Protein AF-A0A4S8PKU2-F1 (afdb_monomer_lite)

Foldseek 3Di:
DVQLVQDDPVNCVPQADFAPDWAQDPVHRPPDDTDGHHFLLRVLVSCVDPVSVVVSVVSCVVVVHDSVRRLDDPDPVSNVVVVVSVVRNVVNNDDPPPPDPPPPDDDDD

Sequence (109 aa):
MLRSRGWTEAAIRDHLPEPEALKPNPRFAVSGAPMPVWRPATVAAAEAAPEWKDWLERSLHRRKTTLKALGTSDDQEFQHRLFLADKEIRACTEPPTLPEPQEEAQPQT

Structure (mmCIF, N/CA/C/O backbone):
data_AF-A0A4S8PKU2-F1
#
_entry.id   AF-A0A4S8PKU2-F1
#
loop_
_atom_site.group_PDB
_atom_site.id
_atom_site.type_symbol
_atom_site.label_atom_id
_atom_site.label_alt_id
_atom_site.label_comp_id
_atom_site.label_asym_id
_atom_site.label_entity_id
_atom_site.label_seq_id
_atom_site.pdbx_PDB_ins_code
_atom_site.Cartn_x
_atom_site.Cartn_y
_atom_site.Cartn_z
_atom_site.occupancy
_atom_site.B_iso_or_equiv
_atom_site.auth_seq_id
_atom_site.auth_comp_id
_atom_site.auth_asym_id
_atom_site.auth_atom_id
_atom_site.pdbx_PDB_model_num
ATOM 1 N N . MET A 1 1 ? -2.108 -5.292 -5.340 1.00 74.12 1 MET A N 1
ATOM 2 C CA . MET A 1 1 ? -1.208 -4.139 -5.590 1.00 74.12 1 MET A CA 1
ATOM 3 C C . MET A 1 1 ? -1.561 -3.033 -4.611 1.00 74.12 1 MET A C 1
ATOM 5 O O . MET A 1 1 ? -2.737 -2.851 -4.359 1.00 74.12 1 MET A O 1
ATOM 9 N N . LEU A 1 2 ? -0.595 -2.267 -4.097 1.00 86.00 2 LEU A N 1
ATOM 10 C CA . LEU A 1 2 ? -0.824 -1.248 -3.053 1.00 86.00 2 LEU A CA 1
ATOM 11 C C . LEU A 1 2 ? -2.034 -0.325 -3.324 1.00 86.00 2 LEU A C 1
ATOM 13 O O . LEU A 1 2 ? -2.835 -0.060 -2.432 1.00 86.00 2 LEU A O 1
ATOM 17 N N . ARG A 1 3 ? -2.244 0.087 -4.579 1.00 87.38 3 ARG A N 1
ATOM 18 C CA . ARG A 1 3 ? -3.375 0.936 -4.998 1.00 87.38 3 ARG A CA 1
ATOM 19 C C . ARG A 1 3 ? -4.761 0.405 -4.613 1.00 87.38 3 ARG A C 1
ATOM 21 O O . ARG A 1 3 ? -5.599 1.197 -4.185 1.00 87.38 3 ARG A O 1
ATOM 28 N N . SER A 1 4 ? -5.008 -0.902 -4.727 1.00 87.50 4 SER A N 1
ATOM 29 C CA . SER A 1 4 ? -6.307 -1.498 -4.364 1.00 87.50 4 SER A CA 1
ATOM 30 C C . SER A 1 4 ? -6.561 -1.487 -2.855 1.00 87.50 4 SER A C 1
ATOM 32 O O . SER A 1 4 ? -7.709 -1.513 -2.427 1.00 87.50 4 SER A O 1
ATOM 34 N N . ARG A 1 5 ? -5.498 -1.374 -2.049 1.00 90.81 5 ARG A N 1
ATOM 35 C CA . ARG A 1 5 ? -5.551 -1.209 -0.588 1.00 90.81 5 ARG A CA 1
ATOM 36 C C . ARG A 1 5 ? -5.610 0.265 -0.164 1.00 90.81 5 ARG A C 1
ATOM 38 O O . ARG A 1 5 ? -5.453 0.594 1.003 1.00 90.81 5 ARG A O 1
ATOM 45 N N . GLY A 1 6 ? -5.840 1.175 -1.113 1.00 92.88 6 GLY A N 1
ATOM 46 C CA . GLY A 1 6 ? -6.033 2.599 -0.845 1.00 92.88 6 GLY A CA 1
ATOM 47 C C . GLY A 1 6 ? -4.762 3.446 -0.873 1.00 92.88 6 GLY A C 1
ATOM 48 O O . GLY A 1 6 ? -4.886 4.676 -0.834 1.00 92.88 6 GLY A O 1
ATOM 49 N N . TRP A 1 7 ? -3.585 2.830 -1.028 1.00 94.44 7 TRP A N 1
ATOM 50 C CA . TRP A 1 7 ? -2.308 3.532 -1.151 1.00 94.44 7 TRP A CA 1
ATOM 51 C C . TRP A 1 7 ? -2.279 4.433 -2.383 1.00 94.44 7 TRP A C 1
ATOM 53 O O . TRP A 1 7 ? -2.621 4.032 -3.496 1.00 94.44 7 TRP A O 1
ATOM 63 N N . THR A 1 8 ? -1.854 5.674 -2.186 1.00 94.06 8 THR A N 1
ATOM 64 C CA . THR A 1 8 ? -1.581 6.651 -3.246 1.00 94.06 8 THR A CA 1
ATOM 65 C C . THR A 1 8 ? -0.103 7.020 -3.215 1.00 94.06 8 THR A C 1
ATOM 67 O O . THR A 1 8 ? 0.562 6.713 -2.236 1.00 94.06 8 THR A O 1
ATOM 70 N N . GLU A 1 9 ? 0.416 7.713 -4.234 1.00 92.19 9 GLU A N 1
ATOM 71 C CA . GLU A 1 9 ? 1.819 8.174 -4.202 1.00 92.19 9 GLU A CA 1
ATOM 72 C C . GLU A 1 9 ? 2.128 9.012 -2.955 1.00 92.19 9 GLU A C 1
ATOM 74 O O . GLU A 1 9 ? 3.167 8.832 -2.333 1.00 92.19 9 GLU A O 1
ATOM 79 N N . ALA A 1 10 ? 1.200 9.890 -2.557 1.00 93.06 10 ALA A N 1
ATOM 80 C CA . ALA A 1 10 ? 1.348 10.674 -1.334 1.00 93.06 10 ALA A CA 1
ATOM 81 C C . ALA A 1 10 ? 1.413 9.764 -0.102 1.00 93.06 10 ALA A C 1
ATOM 83 O O . ALA A 1 10 ? 2.305 9.909 0.717 1.00 93.06 10 ALA A O 1
ATOM 84 N N . ALA A 1 11 ? 0.525 8.772 -0.017 1.00 94.69 11 ALA A N 1
ATOM 85 C CA . ALA A 1 11 ? 0.525 7.826 1.092 1.00 94.69 11 ALA A CA 1
ATOM 86 C C . ALA A 1 11 ? 1.798 6.973 1.149 1.00 94.69 11 ALA A C 1
ATOM 88 O O . ALA A 1 11 ? 2.335 6.754 2.225 1.00 94.69 11 ALA A O 1
ATOM 89 N N . ILE A 1 12 ? 2.284 6.512 -0.006 1.00 94.50 12 ILE A N 1
ATOM 90 C CA . ILE A 1 12 ? 3.533 5.753 -0.116 1.00 94.50 12 ILE A CA 1
ATOM 91 C C . ILE A 1 12 ? 4.695 6.606 0.396 1.00 94.50 12 ILE A C 1
ATOM 93 O O . ILE A 1 12 ? 5.463 6.143 1.224 1.00 94.50 12 ILE A O 1
ATOM 97 N N . ARG A 1 13 ? 4.791 7.864 -0.042 1.00 93.25 13 ARG A N 1
ATOM 98 C CA . ARG A 1 13 ? 5.840 8.788 0.403 1.00 93.25 13 ARG A CA 1
ATOM 99 C C . ARG A 1 13 ? 5.758 9.107 1.899 1.00 93.25 13 ARG A C 1
ATOM 101 O O . ARG A 1 13 ? 6.794 9.240 2.537 1.00 93.25 13 ARG A O 1
ATOM 108 N N . ASP A 1 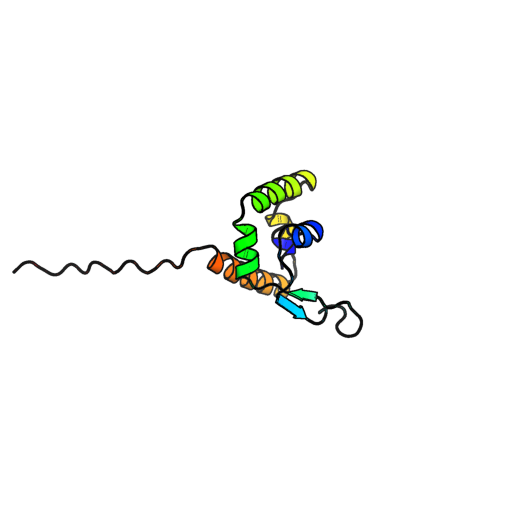14 ? 4.549 9.287 2.424 1.00 94.56 14 ASP A N 1
ATOM 109 C CA . ASP A 1 14 ? 4.342 9.818 3.774 1.00 94.56 14 ASP A CA 1
ATOM 110 C C . ASP A 1 14 ? 4.323 8.714 4.852 1.00 94.56 14 ASP A C 1
ATOM 112 O O . ASP A 1 14 ? 4.621 9.001 6.008 1.00 94.56 14 ASP A O 1
ATOM 116 N N . HIS A 1 15 ? 3.984 7.466 4.497 1.00 94.94 15 HIS A N 1
ATOM 117 C CA . HIS A 1 15 ? 3.771 6.378 5.466 1.00 94.94 15 HIS A CA 1
ATOM 118 C C . HIS A 1 15 ? 4.593 5.105 5.223 1.00 94.94 15 HIS A C 1
ATOM 120 O O . HIS A 1 15 ? 4.645 4.265 6.122 1.00 94.94 15 HIS A O 1
ATOM 126 N N . LEU A 1 16 ? 5.217 4.918 4.052 1.00 94.38 16 LEU A N 1
ATOM 127 C CA . LEU A 1 16 ? 6.169 3.818 3.862 1.00 94.38 16 LEU A CA 1
ATOM 128 C C . LEU A 1 16 ? 7.607 4.313 4.036 1.00 94.38 16 LEU A C 1
ATOM 130 O O . LEU A 1 16 ? 7.928 5.431 3.630 1.00 94.38 16 LEU A O 1
ATOM 134 N N . PRO A 1 17 ? 8.493 3.475 4.602 1.00 94.12 17 PRO A N 1
ATOM 135 C CA . PRO A 1 17 ? 9.924 3.739 4.574 1.00 94.12 17 PRO A CA 1
ATOM 136 C C . PRO A 1 17 ? 10.468 3.613 3.142 1.00 94.12 17 PRO A C 1
ATOM 138 O O . PRO A 1 17 ? 9.743 3.280 2.196 1.00 94.12 17 PRO A O 1
ATOM 141 N N . GLU A 1 18 ? 11.770 3.843 2.979 1.00 93.88 18 GLU A N 1
ATOM 142 C CA . GLU A 1 18 ? 12.445 3.619 1.701 1.00 93.88 18 GLU A CA 1
ATOM 143 C C . GLU A 1 18 ? 12.184 2.202 1.152 1.00 93.88 18 GLU A C 1
ATOM 145 O O . GLU A 1 18 ? 12.054 1.243 1.920 1.00 93.88 18 GLU A O 1
ATOM 150 N N . PRO A 1 19 ? 12.073 2.053 -0.180 1.00 94.50 19 PRO A N 1
ATOM 151 C CA . PRO A 1 19 ? 11.830 0.756 -0.793 1.00 94.50 19 PRO A CA 1
ATOM 152 C C . PRO A 1 19 ? 13.005 -0.188 -0.559 1.00 94.50 19 PRO A C 1
ATOM 154 O O . PRO A 1 19 ? 14.157 0.183 -0.773 1.00 94.50 19 PRO A O 1
ATOM 157 N N . GLU A 1 20 ? 12.726 -1.444 -0.203 1.00 95.19 20 GLU A N 1
ATOM 158 C CA . GLU A 1 20 ? 13.804 -2.421 0.001 1.00 95.19 20 GLU A CA 1
ATOM 159 C C . GLU A 1 20 ? 14.383 -2.945 -1.317 1.00 95.19 20 GLU A C 1
ATOM 161 O O . GLU A 1 20 ? 15.468 -3.525 -1.337 1.00 95.19 20 GLU A O 1
ATOM 166 N N . ALA A 1 21 ? 13.667 -2.769 -2.430 1.00 93.56 21 ALA A N 1
ATOM 167 C CA . ALA A 1 21 ? 14.173 -3.105 -3.749 1.00 93.56 21 ALA A CA 1
ATOM 168 C C . ALA A 1 21 ? 13.583 -2.210 -4.838 1.00 93.56 21 ALA A C 1
ATOM 170 O O . ALA A 1 21 ? 12.463 -1.710 -4.739 1.00 93.56 21 ALA A O 1
ATOM 171 N N . LEU A 1 22 ? 14.322 -2.094 -5.938 1.00 93.19 22 LEU A N 1
ATOM 172 C CA . LEU A 1 22 ? 13.832 -1.546 -7.195 1.00 93.19 22 LEU A CA 1
ATOM 173 C C . LEU A 1 22 ? 13.776 -2.676 -8.223 1.00 93.19 22 LEU A C 1
ATOM 175 O O . LEU A 1 22 ? 14.738 -3.428 -8.384 1.00 93.19 22 LEU A O 1
ATOM 179 N N . LYS A 1 23 ? 12.650 -2.810 -8.923 1.00 89.75 23 LYS A N 1
ATOM 180 C CA . LYS A 1 23 ? 12.477 -3.776 -10.016 1.00 89.75 23 LYS A CA 1
ATOM 181 C C . LYS A 1 23 ? 12.248 -3.056 -11.344 1.00 89.75 23 LYS A C 1
ATOM 183 O O . LYS A 1 23 ? 11.756 -1.930 -11.338 1.00 89.75 23 LYS A O 1
ATOM 188 N N . PRO A 1 24 ? 12.554 -3.681 -12.494 1.00 90.19 24 PRO A N 1
ATOM 189 C CA . PRO A 1 24 ? 12.177 -3.126 -13.789 1.00 90.19 24 PRO A CA 1
ATOM 190 C C . PRO A 1 24 ? 10.677 -2.834 -13.843 1.00 90.19 24 PRO A C 1
ATOM 192 O O . PRO A 1 24 ? 9.865 -3.603 -13.320 1.00 90.19 24 PRO A O 1
ATOM 195 N N . ASN A 1 25 ? 10.302 -1.721 -14.470 1.00 87.06 25 ASN A N 1
ATOM 196 C CA . ASN A 1 25 ? 8.898 -1.372 -14.624 1.00 87.06 25 ASN A CA 1
ATOM 197 C C . ASN A 1 25 ? 8.217 -2.396 -15.547 1.00 87.06 25 ASN A C 1
ATOM 199 O O . ASN A 1 25 ? 8.597 -2.488 -16.714 1.00 87.06 25 ASN A O 1
ATOM 203 N N . PRO A 1 26 ? 7.194 -3.135 -15.090 1.00 81.56 26 PRO A N 1
ATOM 204 C CA . PRO A 1 26 ? 6.585 -4.195 -15.891 1.00 81.56 26 PRO A CA 1
ATOM 205 C C . PRO A 1 26 ? 5.915 -3.674 -17.171 1.00 81.56 26 PRO A C 1
ATOM 207 O O . PRO A 1 26 ? 5.761 -4.423 -18.129 1.00 81.56 26 PRO A O 1
ATOM 210 N N . ARG A 1 27 ? 5.533 -2.391 -17.211 1.00 81.19 27 ARG A N 1
ATOM 211 C CA . ARG A 1 27 ? 4.919 -1.761 -18.387 1.00 81.19 27 ARG A CA 1
ATOM 212 C C . ARG A 1 27 ? 5.946 -1.140 -19.338 1.00 81.19 27 ARG A C 1
ATOM 214 O O . ARG A 1 27 ? 5.674 -1.031 -20.527 1.00 81.19 27 ARG A O 1
ATOM 221 N N . PHE A 1 28 ? 7.115 -0.755 -18.828 1.00 86.06 28 PHE A N 1
ATOM 222 C CA . PHE A 1 28 ? 8.192 -0.119 -19.590 1.00 86.06 28 PHE A CA 1
ATOM 223 C C . PHE A 1 28 ? 9.551 -0.660 -19.132 1.00 86.06 28 PHE A C 1
ATOM 225 O O . PHE A 1 28 ? 10.345 0.058 -18.530 1.00 86.06 28 PHE A O 1
ATOM 232 N N . ALA A 1 29 ? 9.812 -1.942 -19.392 1.00 82.06 29 ALA A N 1
ATOM 233 C CA . ALA A 1 29 ? 10.952 -2.648 -18.802 1.00 82.06 29 ALA A CA 1
ATOM 234 C C . ALA A 1 29 ? 12.327 -2.078 -19.200 1.00 82.06 29 ALA A C 1
ATOM 236 O O . ALA A 1 29 ? 13.278 -2.216 -18.438 1.00 82.06 29 ALA A O 1
ATOM 237 N N . VAL A 1 30 ? 12.426 -1.444 -20.374 1.00 78.69 30 VAL A N 1
ATOM 238 C CA . VAL A 1 30 ? 13.695 -0.957 -20.951 1.00 78.69 30 VAL A CA 1
ATOM 239 C C . VAL A 1 30 ? 13.935 0.533 -20.687 1.00 78.69 30 VAL A C 1
ATOM 241 O O . VAL A 1 30 ? 15.074 0.948 -20.514 1.00 78.69 30 VAL A O 1
ATOM 244 N N . SER A 1 31 ? 12.878 1.348 -20.664 1.00 84.69 31 SER A N 1
ATOM 245 C CA . SER A 1 31 ? 12.978 2.818 -20.638 1.00 84.69 31 SER A CA 1
ATOM 246 C C . SER A 1 31 ? 12.238 3.480 -19.475 1.00 84.69 31 SER A C 1
ATOM 248 O O . SER A 1 31 ? 12.344 4.691 -19.289 1.00 84.69 31 SER A O 1
ATOM 250 N N . GLY A 1 32 ? 11.466 2.716 -18.702 1.00 84.44 32 GLY A N 1
ATOM 251 C CA . GLY A 1 32 ? 10.721 3.230 -17.562 1.00 84.44 32 GLY A CA 1
ATOM 252 C C . GLY A 1 32 ? 11.590 3.379 -16.322 1.00 84.44 32 GLY A C 1
ATOM 253 O O . GLY A 1 32 ? 12.507 2.592 -16.090 1.00 84.44 32 GLY A O 1
ATOM 254 N N . ALA A 1 33 ? 11.242 4.352 -15.478 1.00 87.44 33 ALA A N 1
ATOM 255 C CA . ALA A 1 33 ? 11.799 4.437 -14.134 1.00 87.44 33 ALA A CA 1
ATOM 256 C C . ALA A 1 33 ? 11.547 3.116 -13.372 1.00 87.44 33 ALA A C 1
ATOM 258 O O . ALA A 1 33 ? 10.431 2.583 -13.466 1.00 87.44 33 ALA A O 1
ATOM 259 N N . PRO A 1 34 ? 12.541 2.585 -12.630 1.00 89.62 34 PRO A N 1
ATOM 260 C CA . PRO A 1 34 ? 12.373 1.378 -11.832 1.00 89.62 34 PRO A CA 1
ATOM 261 C C . PRO A 1 34 ? 11.187 1.489 -10.871 1.00 89.62 34 PRO A C 1
ATOM 263 O O . PRO A 1 34 ? 10.938 2.535 -10.276 1.00 89.62 34 PRO A O 1
ATOM 266 N N . MET A 1 35 ? 10.455 0.392 -10.719 1.00 90.69 35 MET A N 1
ATOM 267 C CA . MET A 1 35 ? 9.329 0.290 -9.808 1.00 90.69 35 MET A CA 1
ATOM 268 C C . MET A 1 35 ? 9.838 -0.033 -8.396 1.00 90.69 35 MET A C 1
ATOM 270 O O . MET A 1 35 ? 10.497 -1.064 -8.222 1.00 90.69 35 MET A O 1
ATOM 274 N N . PRO A 1 36 ? 9.531 0.799 -7.388 1.00 91.94 36 PRO A N 1
ATOM 275 C CA . PRO A 1 36 ? 9.870 0.498 -6.007 1.00 91.94 36 PRO A CA 1
ATOM 276 C C . PRO A 1 36 ? 9.051 -0.688 -5.491 1.00 91.94 36 PRO A C 1
ATOM 278 O O . PRO A 1 36 ? 7.884 -0.869 -5.851 1.00 91.94 36 PRO A O 1
ATOM 281 N N . VAL A 1 37 ? 9.680 -1.519 -4.665 1.00 92.50 37 VAL A N 1
ATOM 282 C CA . VAL A 1 37 ? 9.098 -2.740 -4.111 1.00 92.50 37 VAL A CA 1
ATOM 283 C C . VAL A 1 37 ? 9.342 -2.779 -2.614 1.00 92.50 37 VAL A C 1
ATOM 285 O O . VAL A 1 37 ? 10.474 -2.619 -2.161 1.00 92.50 37 VAL A O 1
ATOM 288 N N . TRP A 1 38 ? 8.264 -3.062 -1.883 1.00 94.50 38 TRP A N 1
ATOM 289 C CA . TRP A 1 38 ? 8.287 -3.296 -0.448 1.00 94.50 38 TRP A CA 1
ATOM 290 C C . TRP A 1 38 ? 7.918 -4.742 -0.117 1.00 94.50 38 TRP A C 1
ATOM 292 O O . TRP A 1 38 ? 7.128 -5.378 -0.826 1.00 94.50 38 TRP A O 1
ATOM 302 N N . ARG A 1 39 ? 8.465 -5.260 0.979 1.00 94.31 39 ARG A N 1
ATOM 303 C CA . ARG A 1 39 ? 8.114 -6.551 1.562 1.00 94.31 39 ARG A CA 1
ATOM 304 C C . ARG A 1 39 ? 6.710 -6.472 2.172 1.00 94.31 39 ARG A C 1
ATOM 306 O O . ARG A 1 39 ? 6.347 -5.438 2.738 1.00 94.31 39 ARG A O 1
ATOM 313 N N . PRO A 1 40 ? 5.938 -7.574 2.145 1.00 93.94 40 PRO A N 1
ATOM 314 C CA . PRO A 1 40 ? 4.614 -7.619 2.766 1.00 93.94 40 PRO A CA 1
ATOM 315 C C . PRO A 1 40 ? 4.605 -7.181 4.236 1.00 93.94 40 PRO A C 1
ATOM 317 O O . PRO A 1 40 ? 3.721 -6.433 4.638 1.00 93.94 40 PRO A O 1
ATOM 320 N N . ALA A 1 41 ? 5.625 -7.569 5.010 1.00 92.94 41 ALA A N 1
ATOM 321 C CA . ALA A 1 41 ? 5.757 -7.208 6.423 1.00 92.94 41 ALA A CA 1
ATOM 322 C C . ALA A 1 41 ? 5.876 -5.693 6.656 1.00 92.94 41 ALA A C 1
ATOM 324 O O . ALA A 1 41 ? 5.285 -5.165 7.594 1.00 92.94 41 ALA A O 1
ATOM 325 N N . THR A 1 42 ? 6.595 -4.982 5.786 1.00 94.94 42 THR A N 1
ATOM 326 C CA . THR A 1 42 ? 6.762 -3.525 5.877 1.00 94.94 42 THR A CA 1
ATOM 327 C C . THR A 1 42 ? 5.439 -2.811 5.644 1.00 94.94 42 THR A C 1
ATOM 329 O O . THR A 1 42 ? 5.058 -1.921 6.403 1.00 94.94 42 THR A O 1
ATOM 332 N N . VAL A 1 43 ? 4.695 -3.255 4.630 1.00 95.06 43 VAL A N 1
ATOM 333 C 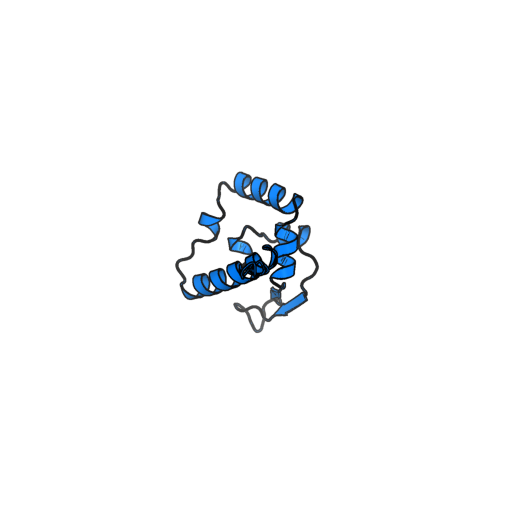CA . VAL A 1 43 ? 3.354 -2.734 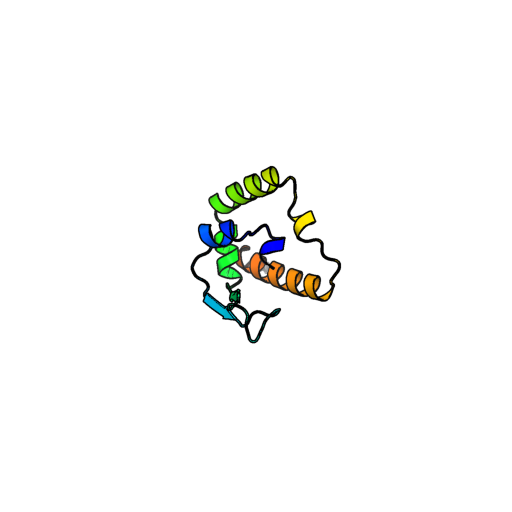4.345 1.00 95.06 43 VAL A CA 1
ATOM 334 C C . VAL A 1 43 ? 2.407 -3.048 5.502 1.00 95.06 43 VAL A C 1
ATOM 336 O O . VAL A 1 43 ? 1.694 -2.161 5.954 1.00 95.06 43 VAL A O 1
ATOM 339 N N . ALA A 1 44 ? 2.434 -4.273 6.030 1.00 93.94 44 ALA A N 1
ATOM 340 C CA . ALA A 1 44 ? 1.612 -4.684 7.165 1.00 93.94 44 ALA A CA 1
ATOM 341 C C . ALA A 1 44 ? 1.863 -3.826 8.415 1.00 93.94 44 ALA A C 1
ATOM 343 O O . ALA A 1 44 ? 0.912 -3.409 9.075 1.00 93.94 44 ALA A O 1
ATOM 344 N N . ALA A 1 45 ? 3.129 -3.530 8.722 1.00 94.25 45 ALA A N 1
ATOM 345 C CA . ALA A 1 45 ? 3.500 -2.672 9.843 1.00 94.25 45 ALA A CA 1
ATOM 346 C C . ALA A 1 45 ? 2.979 -1.238 9.659 1.00 94.25 45 ALA A C 1
ATOM 348 O O . ALA A 1 45 ? 2.399 -0.673 10.587 1.00 94.25 45 ALA A O 1
ATOM 349 N N . ALA A 1 46 ? 3.115 -0.675 8.454 1.00 95.75 46 ALA A N 1
ATOM 350 C CA . ALA A 1 46 ? 2.572 0.644 8.144 1.00 95.75 46 ALA A CA 1
ATOM 351 C C . ALA A 1 46 ? 1.036 0.663 8.233 1.00 95.75 46 ALA A C 1
ATOM 353 O O . ALA A 1 46 ? 0.462 1.585 8.804 1.00 95.75 46 ALA A O 1
ATOM 354 N N . GLU A 1 47 ? 0.360 -0.382 7.746 1.00 94.44 47 GLU A N 1
ATOM 355 C CA . GLU A 1 47 ? -1.102 -0.476 7.811 1.00 94.44 47 GLU A CA 1
ATOM 356 C C . GLU A 1 47 ? -1.645 -0.672 9.236 1.00 94.44 47 GLU A C 1
ATOM 358 O O . GLU A 1 47 ? -2.788 -0.306 9.535 1.00 94.44 47 GLU A O 1
ATOM 363 N N . ALA A 1 48 ? -0.834 -1.230 10.136 1.00 93.88 48 ALA A N 1
ATOM 364 C CA . ALA A 1 48 ? -1.183 -1.374 11.542 1.00 93.88 48 ALA A CA 1
ATOM 365 C C . ALA A 1 48 ? -1.168 -0.030 12.295 1.00 93.88 48 ALA A C 1
ATOM 367 O O . ALA A 1 48 ? -1.900 0.108 13.285 1.00 93.88 48 ALA A O 1
ATOM 368 N N . ALA A 1 49 ? -0.395 0.953 11.816 1.00 94.31 49 ALA A N 1
ATOM 369 C CA . ALA A 1 49 ? -0.233 2.251 12.460 1.00 94.31 49 ALA A CA 1
ATOM 370 C C . ALA A 1 49 ? -1.564 3.038 12.518 1.00 94.31 49 ALA A C 1
ATOM 372 O O . ALA A 1 49 ? -2.292 3.103 11.522 1.00 94.31 49 ALA A O 1
ATOM 373 N N . PRO A 1 50 ? -1.908 3.675 13.657 1.00 93.94 50 PRO A N 1
ATOM 374 C CA . PRO A 1 50 ? -3.144 4.457 13.780 1.00 93.94 50 PRO A CA 1
ATOM 375 C C . PRO A 1 50 ? -3.228 5.614 12.778 1.00 93.94 50 PRO A C 1
ATOM 377 O O . PRO A 1 50 ? -4.258 5.833 12.150 1.00 93.94 50 PRO A O 1
ATOM 380 N N . GLU A 1 51 ? -2.111 6.305 12.571 1.00 94.62 51 GLU A N 1
ATOM 381 C CA . GLU A 1 51 ? -1.986 7.436 11.647 1.00 94.62 51 GLU A CA 1
ATOM 382 C C . GLU A 1 51 ? -2.288 7.049 10.195 1.00 94.62 51 GLU A C 1
ATOM 384 O O . GLU A 1 51 ? -2.934 7.814 9.474 1.00 94.62 51 GLU A O 1
ATOM 389 N N . TRP A 1 52 ? -1.914 5.834 9.782 1.00 94.56 52 TRP A N 1
ATOM 390 C CA . TRP A 1 52 ? -2.315 5.296 8.486 1.00 94.56 52 TRP A CA 1
ATOM 391 C C . TRP A 1 52 ? -3.833 5.109 8.390 1.00 94.56 52 TRP A C 1
ATOM 393 O O . TRP A 1 52 ? -4.443 5.515 7.400 1.00 94.56 52 TRP A O 1
ATOM 403 N N . LYS A 1 53 ? -4.454 4.501 9.408 1.00 94.62 53 LYS A N 1
ATOM 404 C CA . LYS A 1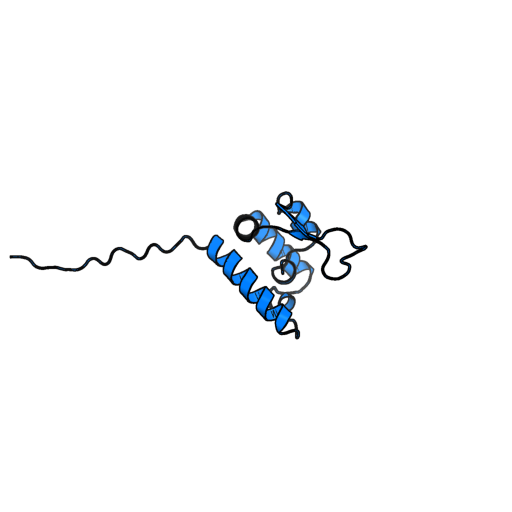 53 ? -5.899 4.216 9.415 1.00 94.62 53 LYS A CA 1
ATOM 405 C C . LYS A 1 53 ? -6.713 5.505 9.318 1.00 94.62 53 LYS A C 1
ATOM 407 O O . LYS A 1 53 ? -7.589 5.611 8.459 1.00 94.62 53 LYS A O 1
ATOM 412 N N . ASP A 1 54 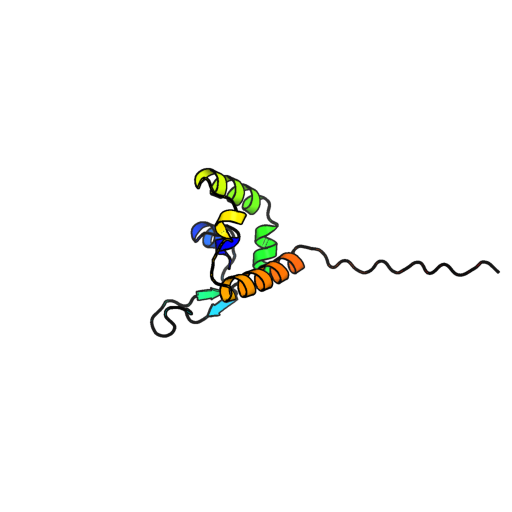? -6.343 6.503 10.114 1.00 96.31 54 ASP A N 1
ATOM 413 C CA . ASP A 1 54 ? -6.950 7.833 10.100 1.00 96.31 54 ASP A CA 1
ATOM 414 C C . ASP A 1 54 ? -6.788 8.522 8.740 1.00 96.31 54 ASP A C 1
ATOM 416 O O . ASP A 1 54 ? -7.729 9.115 8.198 1.00 96.31 54 ASP A O 1
ATOM 420 N N . TRP A 1 55 ? -5.583 8.459 8.167 1.00 96.50 55 TRP A N 1
ATOM 421 C CA . TRP A 1 55 ? -5.317 9.025 6.851 1.00 96.50 55 TRP A CA 1
ATOM 422 C C . TRP A 1 55 ? -6.158 8.341 5.770 1.00 96.50 55 TRP A C 1
ATOM 424 O O . TRP A 1 55 ? -6.761 9.018 4.926 1.00 96.50 55 TRP A O 1
ATOM 434 N N . LEU A 1 56 ? -6.227 7.008 5.799 1.00 96.44 56 LEU A N 1
ATOM 435 C CA . LEU A 1 56 ? -6.946 6.203 4.821 1.00 96.44 56 LEU A CA 1
ATOM 436 C C . LEU A 1 56 ? -8.438 6.529 4.838 1.00 96.44 56 LEU A C 1
ATOM 438 O O . LEU A 1 56 ? -9.012 6.773 3.774 1.00 96.44 56 LEU A O 1
ATOM 442 N N . GLU A 1 57 ? -9.051 6.605 6.020 1.00 96.12 57 GLU A N 1
ATOM 443 C CA . GLU A 1 57 ? -10.463 6.958 6.171 1.00 96.12 57 GLU A CA 1
ATOM 444 C C . GLU A 1 57 ? -10.762 8.336 5.562 1.00 96.12 57 GLU A C 1
ATOM 446 O O . GLU A 1 57 ? -11.617 8.460 4.677 1.00 96.12 57 GLU A O 1
ATOM 451 N N . ARG A 1 58 ? -9.991 9.366 5.938 1.00 96.12 58 ARG A N 1
ATOM 452 C CA . ARG A 1 58 ? -10.144 10.726 5.387 1.00 96.12 58 ARG A CA 1
ATOM 453 C C . ARG A 1 58 ? -9.944 10.748 3.871 1.00 96.12 58 ARG A C 1
ATOM 455 O O . ARG A 1 58 ? -10.661 11.439 3.145 1.00 96.12 58 ARG A O 1
ATOM 462 N N . SER A 1 59 ? -8.966 9.992 3.376 1.00 96.00 59 SER A N 1
ATOM 463 C CA . SER A 1 59 ? -8.633 9.889 1.954 1.00 96.00 59 SER A CA 1
ATOM 464 C C . SER A 1 59 ? -9.745 9.223 1.141 1.00 96.00 59 SER A C 1
ATOM 466 O O . SER A 1 59 ? -10.052 9.672 0.032 1.00 96.00 59 SER A O 1
ATOM 468 N N . LEU A 1 60 ? -10.361 8.162 1.667 1.00 95.94 60 LEU A N 1
ATOM 469 C CA . LEU A 1 60 ? -11.504 7.490 1.044 1.00 95.94 60 LEU A CA 1
ATOM 470 C C . LEU A 1 60 ? -12.747 8.380 1.068 1.00 95.94 60 LEU A C 1
ATOM 472 O O . LEU A 1 60 ? -13.393 8.541 0.030 1.00 95.94 60 LEU A O 1
ATOM 476 N N . HIS A 1 61 ? -13.013 9.035 2.202 1.00 96.56 61 HIS A N 1
ATOM 477 C CA . HIS A 1 61 ? -14.120 9.975 2.352 1.00 96.56 61 HIS A CA 1
ATOM 478 C C . HIS A 1 61 ? -14.022 11.127 1.342 1.00 96.56 61 HIS A C 1
ATOM 480 O O . HIS A 1 61 ? -14.954 11.368 0.574 1.00 96.56 61 HIS A O 1
ATOM 486 N N . ARG A 1 62 ? -12.854 11.779 1.245 1.00 95.75 62 ARG A N 1
ATOM 487 C CA . ARG A 1 62 ? -12.608 12.866 0.280 1.00 95.75 62 ARG A CA 1
ATOM 488 C C . ARG A 1 62 ? -12.816 12.422 -1.170 1.00 95.75 62 ARG A C 1
ATOM 490 O O . ARG A 1 62 ? -13.322 13.191 -1.982 1.00 95.75 62 ARG A O 1
ATOM 497 N N . ARG A 1 63 ? -12.415 11.193 -1.506 1.00 94.19 63 ARG A N 1
ATOM 498 C CA . ARG A 1 63 ? -12.553 10.617 -2.854 1.00 94.19 63 ARG A CA 1
ATOM 499 C C . ARG A 1 63 ? -13.940 10.032 -3.134 1.00 94.19 63 ARG A C 1
ATOM 501 O O . ARG A 1 63 ? -14.174 9.620 -4.265 1.00 94.19 63 ARG A O 1
ATOM 508 N N . LYS A 1 64 ? -14.833 9.982 -2.136 1.00 96.19 64 LYS A N 1
ATOM 509 C CA . LYS A 1 64 ? -16.160 9.346 -2.217 1.00 96.19 64 LYS A CA 1
ATOM 510 C C . LYS A 1 64 ? -16.081 7.909 -2.750 1.00 96.19 64 LYS A C 1
ATOM 512 O O . LYS A 1 64 ? -16.853 7.512 -3.617 1.00 96.19 64 LYS A O 1
ATOM 517 N N . THR A 1 65 ? -15.108 7.142 -2.260 1.00 94.50 65 THR A N 1
ATOM 518 C CA . THR A 1 65 ? -14.849 5.766 -2.708 1.00 94.50 65 THR A CA 1
ATOM 519 C C . THR A 1 65 ? -14.643 4.820 -1.528 1.00 94.50 65 THR A C 1
ATOM 521 O O . THR A 1 65 ? -14.551 5.251 -0.381 1.00 94.50 65 THR A O 1
ATOM 524 N N . THR A 1 66 ? -14.566 3.521 -1.805 1.00 94.00 66 THR A N 1
ATOM 525 C CA . THR A 1 66 ? -14.335 2.463 -0.812 1.00 94.00 66 THR A CA 1
ATOM 526 C C . THR A 1 66 ? -13.179 1.569 -1.249 1.00 94.00 66 THR A C 1
ATOM 528 O O . THR A 1 66 ? -12.876 1.483 -2.438 1.00 94.00 66 THR A O 1
ATOM 531 N N . LEU A 1 67 ? -12.558 0.846 -0.311 1.00 90.94 67 LEU A N 1
ATOM 532 C CA . LEU A 1 67 ? -11.534 -0.153 -0.651 1.00 90.94 67 LEU A CA 1
ATOM 533 C C . LEU A 1 67 ? -12.066 -1.215 -1.623 1.00 90.94 67 LEU A C 1
ATOM 535 O O . LEU A 1 67 ? -11.387 -1.567 -2.582 1.00 90.94 67 LEU A O 1
ATOM 539 N N . LYS A 1 68 ? -13.316 -1.661 -1.433 1.00 88.94 68 LYS A N 1
ATOM 540 C CA . LYS A 1 68 ? -13.974 -2.618 -2.334 1.00 88.94 68 LYS A CA 1
ATOM 541 C C . LYS A 1 68 ? -14.024 -2.095 -3.772 1.00 88.94 68 LYS A C 1
ATOM 543 O O . LYS A 1 68 ? -13.695 -2.825 -4.703 1.00 88.94 68 LYS A O 1
ATOM 548 N N . ALA A 1 69 ? -14.394 -0.827 -3.947 1.00 89.81 69 ALA A N 1
ATOM 549 C CA . ALA A 1 69 ? -14.429 -0.202 -5.265 1.00 89.81 69 ALA A CA 1
ATOM 550 C C . ALA A 1 69 ? -13.027 -0.107 -5.895 1.00 89.81 69 ALA A C 1
ATOM 552 O O . ALA A 1 69 ? -12.883 -0.346 -7.088 1.00 89.81 69 ALA A O 1
ATOM 553 N N . LEU A 1 70 ? -11.986 0.175 -5.102 1.00 88.88 70 LEU A N 1
ATOM 554 C CA . LEU A 1 70 ? -10.600 0.246 -5.588 1.00 88.88 70 LEU A CA 1
ATOM 555 C C . LEU A 1 70 ? -10.001 -1.121 -5.957 1.00 88.88 70 LEU A C 1
ATOM 557 O O . LEU A 1 70 ? -9.099 -1.182 -6.789 1.00 88.88 70 LEU A O 1
ATOM 561 N N . GLY A 1 71 ? -10.461 -2.204 -5.328 1.00 85.19 71 GLY A N 1
ATOM 562 C CA . GLY A 1 71 ? -10.008 -3.571 -5.609 1.00 85.19 71 GLY A CA 1
ATOM 563 C C . GLY A 1 71 ? -10.708 -4.253 -6.783 1.00 85.19 71 GLY A C 1
ATOM 564 O O . GLY A 1 71 ? -10.315 -5.351 -7.176 1.00 85.19 71 GLY A O 1
ATOM 565 N N . THR A 1 72 ? -11.732 -3.624 -7.360 1.00 87.44 72 THR A N 1
ATOM 566 C CA . THR A 1 72 ? -12.472 -4.207 -8.482 1.00 87.44 72 THR A CA 1
ATOM 567 C C . THR A 1 72 ? -11.663 -4.044 -9.775 1.00 87.44 72 THR A C 1
ATOM 569 O O . THR A 1 72 ? -11.283 -2.935 -10.140 1.00 87.44 72 THR A O 1
ATOM 572 N N . SER A 1 73 ? -11.371 -5.154 -10.453 1.00 82.12 73 SER A N 1
ATOM 573 C CA . SER A 1 73 ? -10.692 -5.207 -11.756 1.00 82.12 73 SER A CA 1
ATOM 574 C C . SER A 1 73 ? -11.143 -6.468 -12.489 1.00 82.12 73 SER A C 1
ATOM 576 O O . SER A 1 73 ? -11.183 -7.530 -11.864 1.00 82.12 73 SER A O 1
ATOM 578 N N . ASP A 1 74 ? -11.446 -6.356 -13.782 1.00 84.19 74 ASP A N 1
ATOM 579 C CA . ASP A 1 74 ? -11.918 -7.471 -14.619 1.00 84.19 74 ASP A CA 1
ATOM 580 C C . ASP A 1 74 ? -10.786 -8.432 -15.047 1.00 84.19 74 ASP A C 1
ATOM 582 O O . ASP A 1 74 ? -11.038 -9.515 -15.574 1.00 84.19 74 ASP A O 1
ATOM 586 N N . ASP A 1 75 ? -9.526 -8.065 -14.798 1.00 88.00 75 ASP A N 1
ATOM 587 C CA . ASP A 1 75 ? -8.345 -8.876 -15.108 1.00 88.00 75 ASP A CA 1
ATOM 588 C C . ASP A 1 75 ? -8.113 -9.963 -14.038 1.00 88.00 75 ASP A C 1
ATOM 590 O O . ASP A 1 75 ? -7.712 -9.681 -12.904 1.00 88.00 75 ASP A O 1
ATOM 594 N N . GLN A 1 76 ? -8.332 -11.227 -14.414 1.00 87.62 76 GLN A N 1
ATOM 595 C CA . GLN A 1 76 ? -8.185 -12.398 -13.538 1.00 87.62 76 GLN A CA 1
ATOM 596 C C . GLN A 1 76 ? -6.747 -12.616 -13.039 1.00 87.62 76 GLN A C 1
ATOM 598 O O . GLN A 1 76 ? -6.545 -12.992 -11.882 1.00 87.62 76 GLN A O 1
ATOM 603 N N . GLU A 1 77 ? -5.729 -12.360 -13.867 1.00 87.62 77 GLU A N 1
ATOM 604 C CA . GLU A 1 77 ? -4.326 -12.501 -13.458 1.00 87.62 77 GLU A CA 1
ATOM 605 C C . GLU A 1 77 ? -3.974 -11.432 -12.419 1.00 87.62 77 GLU A C 1
ATOM 607 O O . GLU A 1 77 ? -3.307 -11.693 -11.411 1.00 87.62 77 GLU A O 1
ATOM 612 N N . PHE A 1 78 ? -4.458 -10.209 -12.635 1.00 84.62 78 PHE A N 1
ATOM 613 C CA . PHE A 1 78 ? -4.348 -9.144 -11.652 1.00 84.62 78 PHE A CA 1
ATOM 614 C C . PHE A 1 78 ? -5.042 -9.507 -10.334 1.00 84.62 78 PHE A C 1
ATOM 616 O O . PHE A 1 78 ? -4.423 -9.339 -9.281 1.00 84.62 78 PHE A O 1
ATOM 623 N N . GLN A 1 79 ? -6.268 -10.039 -10.379 1.00 86.88 79 GLN A N 1
ATOM 624 C CA . GLN A 1 79 ? -7.002 -10.470 -9.183 1.00 86.88 79 GLN A CA 1
ATOM 625 C C . GLN A 1 79 ? -6.253 -11.556 -8.409 1.00 86.88 79 GLN A C 1
ATOM 627 O O . GLN A 1 79 ? -6.118 -11.465 -7.191 1.00 86.88 79 GLN A O 1
ATOM 632 N N . HIS A 1 80 ? -5.684 -12.542 -9.104 1.00 88.56 80 HIS A N 1
ATOM 633 C CA . HIS A 1 80 ? -4.900 -13.590 -8.459 1.00 88.56 80 HIS A CA 1
ATOM 634 C C . HIS A 1 80 ? -3.648 -13.030 -7.764 1.00 88.56 80 HIS A C 1
ATOM 636 O O . HIS A 1 80 ? -3.393 -13.328 -6.596 1.00 88.56 80 HIS A O 1
ATOM 642 N N . ARG A 1 81 ? -2.891 -12.148 -8.432 1.00 88.12 81 ARG A N 1
ATOM 643 C CA . ARG A 1 81 ? -1.729 -11.475 -7.818 1.00 88.12 81 ARG A CA 1
ATOM 644 C C . ARG A 1 81 ? -2.125 -10.600 -6.634 1.00 88.12 81 ARG A C 1
ATOM 646 O O . ARG A 1 81 ? -1.389 -10.529 -5.651 1.00 88.12 81 ARG A O 1
ATOM 653 N N . LEU A 1 82 ? -3.260 -9.910 -6.739 1.00 87.19 82 LEU A N 1
ATOM 654 C CA . LEU A 1 82 ? -3.813 -9.108 -5.657 1.00 87.19 82 LEU A CA 1
ATOM 655 C C . LEU A 1 82 ? -4.130 -9.984 -4.443 1.00 87.19 82 LEU A C 1
ATOM 657 O O . LEU A 1 82 ? -3.645 -9.687 -3.357 1.00 87.19 82 LEU A O 1
ATOM 661 N N . PHE A 1 83 ? -4.851 -11.084 -4.649 1.00 89.19 83 PHE A N 1
ATOM 662 C CA . PHE A 1 83 ? -5.201 -12.036 -3.601 1.00 89.19 83 PHE A CA 1
ATOM 663 C C . PHE A 1 83 ? -3.967 -12.586 -2.875 1.00 89.19 83 PHE A C 1
ATOM 665 O O . PHE A 1 83 ? -3.926 -12.584 -1.646 1.00 89.19 83 PHE A O 1
ATOM 672 N N . LEU A 1 84 ? -2.936 -13.007 -3.618 1.00 91.06 84 LEU A N 1
ATOM 673 C CA . LEU A 1 84 ? -1.694 -13.506 -3.021 1.00 91.06 84 LEU A CA 1
ATOM 674 C C . LEU A 1 84 ? -0.995 -12.431 -2.182 1.00 91.06 84 LEU A C 1
ATOM 676 O O . LEU A 1 84 ? -0.613 -12.696 -1.047 1.00 91.06 84 LEU A O 1
ATOM 680 N N . ALA A 1 85 ? -0.867 -11.209 -2.702 1.00 88.00 85 ALA A N 1
ATOM 681 C CA . ALA A 1 85 ? -0.257 -10.113 -1.954 1.00 88.00 85 ALA A CA 1
ATOM 682 C C . ALA A 1 85 ? -1.051 -9.769 -0.682 1.00 88.00 85 ALA A C 1
ATOM 684 O O . ALA A 1 85 ? -0.459 -9.581 0.378 1.00 88.00 85 ALA A O 1
ATOM 685 N N . ASP A 1 86 ? -2.381 -9.717 -0.774 1.00 89.69 86 ASP A N 1
ATOM 686 C CA . ASP A 1 86 ? -3.252 -9.415 0.362 1.00 89.69 86 ASP A CA 1
ATOM 687 C C . ASP A 1 86 ? -3.159 -10.491 1.448 1.00 89.69 86 ASP A C 1
ATOM 689 O O . ASP A 1 86 ? -3.119 -10.157 2.634 1.00 89.69 86 ASP A O 1
ATOM 693 N N . LYS A 1 87 ? -3.073 -11.766 1.049 1.00 91.44 87 LYS A N 1
ATOM 694 C CA . LYS A 1 87 ? -2.853 -12.893 1.960 1.00 91.44 87 LYS A CA 1
ATOM 695 C C . LYS A 1 87 ? -1.529 -12.747 2.715 1.00 91.44 87 LYS A C 1
ATOM 697 O O . LYS A 1 87 ? -1.524 -12.854 3.937 1.00 91.44 87 LYS A O 1
ATOM 702 N N . GLU A 1 88 ? -0.432 -12.477 2.010 1.00 91.31 88 GLU A N 1
ATOM 703 C CA . GLU A 1 88 ? 0.904 -12.350 2.612 1.00 91.31 88 GLU A CA 1
ATOM 704 C C . GLU A 1 88 ? 1.005 -11.148 3.563 1.00 91.31 88 GLU A C 1
ATOM 706 O O . GLU A 1 88 ? 1.564 -11.260 4.652 1.00 91.31 88 GLU A O 1
ATOM 711 N N . ILE A 1 89 ? 0.436 -9.999 3.181 1.00 88.44 89 ILE A N 1
ATOM 712 C CA . ILE A 1 89 ? 0.411 -8.800 4.034 1.00 88.44 89 ILE A CA 1
ATOM 713 C C . ILE A 1 89 ? -0.400 -9.084 5.302 1.00 88.44 89 ILE A C 1
ATOM 715 O O . ILE A 1 89 ? 0.072 -8.816 6.403 1.00 88.44 89 ILE A O 1
ATOM 719 N N . ARG A 1 90 ? -1.594 -9.675 5.170 1.00 87.31 90 ARG A N 1
ATOM 720 C CA . ARG A 1 90 ? -2.448 -9.990 6.322 1.00 87.31 90 ARG A CA 1
ATOM 721 C C . ARG A 1 90 ? -1.805 -11.005 7.267 1.00 87.31 90 ARG A C 1
ATOM 723 O O . ARG A 1 90 ? -1.879 -10.815 8.477 1.00 87.31 90 ARG A O 1
ATOM 730 N N . ALA A 1 91 ? -1.125 -12.016 6.725 1.00 89.00 91 ALA A N 1
ATOM 731 C CA . ALA A 1 91 ? -0.381 -12.994 7.517 1.00 89.00 91 ALA A CA 1
ATOM 732 C C . ALA A 1 91 ? 0.745 -12.358 8.353 1.00 89.00 91 ALA A C 1
ATOM 734 O O . ALA A 1 91 ? 1.161 -12.932 9.351 1.00 89.00 91 ALA A O 1
ATOM 735 N N . CYS A 1 92 ? 1.228 -11.173 7.967 1.00 87.06 92 CYS A N 1
ATOM 736 C CA . CYS A 1 92 ? 2.206 -10.409 8.738 1.00 87.06 92 CYS A CA 1
ATOM 737 C C . CYS A 1 92 ? 1.561 -9.495 9.800 1.00 87.06 92 CYS A C 1
ATOM 739 O O . CYS A 1 92 ? 2.259 -9.018 10.691 1.00 87.06 92 CYS A O 1
ATOM 741 N N . THR A 1 93 ? 0.257 -9.212 9.696 1.00 80.31 93 THR A N 1
ATOM 742 C CA . THR A 1 93 ? -0.502 -8.406 10.668 1.00 80.31 93 THR A CA 1
ATOM 743 C C . THR A 1 93 ? -1.117 -9.265 11.774 1.00 80.31 93 THR A C 1
ATOM 745 O O . THR A 1 93 ? -1.242 -8.808 12.908 1.00 80.31 93 THR A O 1
ATOM 748 N N . GLU A 1 94 ? -1.525 -10.494 11.457 1.00 69.69 94 GLU A N 1
ATOM 749 C CA . GLU A 1 94 ? -2.047 -11.445 12.439 1.00 69.69 94 GLU A CA 1
ATOM 750 C C . GLU A 1 94 ? -0.860 -12.099 13.179 1.00 69.69 94 GLU A C 1
ATOM 752 O O . GLU A 1 94 ? 0.045 -12.625 12.526 1.00 69.69 94 GLU A O 1
ATOM 757 N N . PRO A 1 95 ? -0.800 -12.062 14.527 1.00 58.56 95 PRO A N 1
ATOM 758 C CA . PRO A 1 95 ? 0.219 -12.810 15.254 1.00 58.56 95 PRO A CA 1
ATOM 759 C C . PRO A 1 95 ? 0.066 -14.295 14.901 1.00 58.56 95 PRO A C 1
ATOM 761 O O . PRO A 1 95 ? -1.074 -14.754 14.764 1.00 58.56 95 PRO A O 1
ATOM 764 N N . PRO A 1 96 ? 1.167 -15.059 14.746 1.00 54.03 96 PRO A N 1
ATOM 765 C CA . PRO A 1 96 ? 1.065 -16.486 14.498 1.00 54.03 96 PRO A CA 1
ATOM 766 C C . PRO A 1 96 ? 0.215 -17.066 15.619 1.00 54.03 96 PRO A C 1
ATOM 768 O O . PRO A 1 96 ? 0.591 -16.998 16.790 1.00 54.03 96 PRO A O 1
ATOM 771 N N . THR A 1 97 ? -0.965 -17.575 15.272 1.00 53.00 97 THR A N 1
ATOM 772 C CA . THR A 1 97 ? -1.749 -18.382 16.192 1.00 53.00 97 THR A CA 1
ATOM 773 C C . THR A 1 97 ? -0.897 -19.614 16.442 1.00 53.00 97 THR A C 1
ATOM 775 O O . THR A 1 97 ? -0.874 -20.540 15.633 1.00 53.00 97 THR A O 1
ATOM 778 N N . LEU A 1 98 ? -0.096 -19.575 17.510 1.00 49.94 98 LEU A N 1
ATOM 779 C CA . LEU A 1 98 ? 0.478 -20.780 18.076 1.00 49.94 98 LEU A CA 1
ATOM 780 C C . LEU A 1 98 ? -0.721 -21.702 18.304 1.00 49.94 98 LEU A C 1
ATOM 782 O O . LEU A 1 98 ? -1.681 -21.254 18.940 1.00 49.94 98 LEU A O 1
ATOM 786 N N . PRO A 1 99 ? -0.742 -22.922 17.744 1.00 52.56 99 PRO A N 1
ATOM 787 C CA . PRO A 1 99 ? -1.753 -23.877 18.149 1.00 52.56 99 PRO A CA 1
ATOM 788 C C . PRO A 1 99 ? -1.613 -24.004 19.664 1.00 52.56 99 PRO A C 1
ATOM 790 O O . PRO A 1 99 ? -0.521 -24.305 20.154 1.00 52.56 99 PRO A O 1
ATOM 793 N N . GLU A 1 100 ? -2.676 -23.665 20.397 1.00 52.22 100 GLU A N 1
ATOM 794 C CA . GLU A 1 100 ? -2.717 -23.901 21.835 1.00 52.22 100 GLU A CA 1
ATOM 795 C C . GLU A 1 100 ? -2.296 -25.358 22.056 1.00 52.22 100 GLU A C 1
ATOM 797 O O . GLU A 1 100 ? -2.805 -26.238 21.346 1.00 52.22 100 GLU A O 1
ATOM 802 N N . PRO A 1 101 ? -1.320 -25.637 22.941 1.00 51.59 101 PRO A N 1
ATOM 803 C CA . PRO A 1 101 ? -0.987 -27.011 23.258 1.00 51.59 101 PRO A CA 1
ATOM 804 C C . PRO A 1 101 ? -2.279 -27.661 23.736 1.00 51.59 101 PRO A C 1
ATOM 806 O O . PRO A 1 101 ? -2.881 -27.216 24.712 1.00 51.59 101 PRO A O 1
ATOM 809 N N . GLN A 1 102 ? -2.743 -28.655 22.981 1.00 46.56 102 GLN A N 1
ATOM 810 C CA . GLN A 1 102 ? -3.919 -29.414 23.350 1.00 46.56 102 GLN A CA 1
ATOM 811 C C . GLN A 1 102 ? -3.631 -30.017 24.720 1.00 46.56 102 GLN A C 1
ATOM 813 O O . GLN A 1 102 ? -2.721 -30.833 24.865 1.00 46.56 102 GLN A O 1
ATOM 818 N N . GLU A 1 103 ? -4.368 -29.554 25.726 1.00 50.78 103 GLU A N 1
ATOM 819 C CA . GLU A 1 103 ? -4.413 -30.147 27.052 1.00 50.78 103 GLU A CA 1
ATOM 820 C C . GLU A 1 103 ? -5.067 -31.523 26.889 1.00 50.78 103 GLU A C 1
ATOM 822 O O . GLU A 1 103 ? -6.276 -31.705 27.032 1.00 50.78 103 GLU A O 1
ATOM 827 N N . GLU A 1 104 ? -4.261 -32.489 26.446 1.00 47.16 104 GLU A N 1
ATOM 828 C CA . GLU A 1 104 ? -4.618 -33.895 26.421 1.00 47.16 104 GLU A CA 1
ATOM 829 C C . GLU A 1 104 ? -4.786 -34.345 27.869 1.00 47.16 104 GLU A C 1
ATOM 831 O O . GLU A 1 104 ? -3.841 -34.692 28.577 1.00 47.16 104 GLU A O 1
ATOM 836 N N . ALA A 1 105 ? -6.040 -34.300 28.306 1.00 58.34 105 ALA A N 1
ATOM 837 C CA . ALA A 1 105 ? -6.542 -34.998 29.467 1.00 58.34 105 ALA A CA 1
ATOM 838 C C . ALA A 1 105 ? -6.042 -36.448 29.467 1.00 58.34 105 ALA A C 1
ATOM 840 O O . ALA A 1 105 ? -6.417 -37.218 28.584 1.00 58.34 105 ALA A O 1
ATOM 841 N N . GLN A 1 106 ? -5.265 -36.834 30.481 1.00 52.34 106 GLN A N 1
ATOM 842 C CA . GLN A 1 106 ? -5.030 -38.235 30.830 1.00 52.34 106 GLN A CA 1
ATOM 843 C C . GLN A 1 106 ? -4.994 -38.433 32.359 1.00 52.34 106 GLN A C 1
ATOM 845 O O . GLN A 1 106 ? -4.755 -37.486 33.108 1.00 52.34 106 GLN A O 1
ATOM 850 N N . PRO A 1 107 ? -5.381 -39.633 32.826 1.00 55.09 107 PRO A N 1
ATOM 851 C CA . PRO A 1 107 ? -6.306 -39.811 33.942 1.00 55.09 107 PRO A CA 1
ATOM 852 C C . PRO A 1 107 ? -5.619 -39.918 35.305 1.00 55.09 107 PRO A C 1
ATOM 854 O O . PRO A 1 107 ? -4.484 -40.375 35.419 1.00 55.09 107 PRO A O 1
ATOM 857 N N . GLN A 1 108 ? -6.366 -39.563 36.356 1.00 51.97 108 GLN A N 1
ATOM 858 C CA . GLN A 1 108 ? -6.037 -39.942 37.731 1.00 51.97 108 GLN A CA 1
ATOM 859 C C . GLN A 1 108 ? -5.947 -41.469 37.838 1.00 51.97 108 GLN A C 1
ATOM 861 O O . GLN A 1 108 ? -6.868 -42.177 37.427 1.00 51.97 108 GLN A O 1
ATOM 866 N N . THR A 1 109 ? -4.841 -41.951 38.401 1.00 61.59 109 THR A N 1
ATOM 867 C CA . THR A 1 109 ? -4.712 -43.284 39.002 1.00 61.59 109 THR A CA 1
ATOM 868 C C . THR A 1 109 ? -4.399 -43.102 40.476 1.00 61.59 109 THR A C 1
ATOM 870 O O . THR A 1 109 ? -3.586 -42.198 40.778 1.00 61.59 109 THR A O 1
#

Secondary structure (DSSP, 8-state):
-GGGGT--HHHHHHHS-S-SEEE--TTSTTTSPPEEE--HHHHHHHHHSHHHHHHHHHHHHHHT--HHHHH--S-HHHHHHHHHHHHHHHHH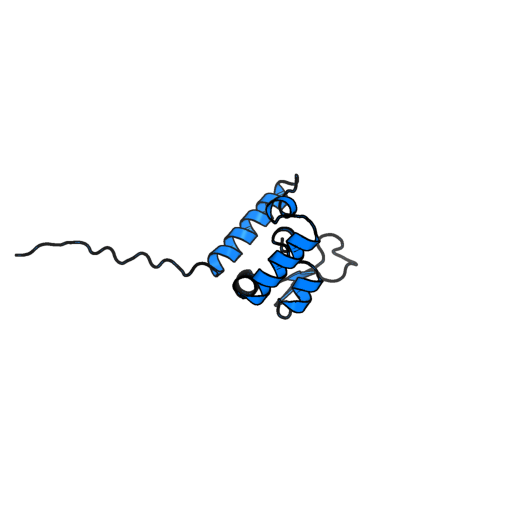HS---PPPP--------

Radius of gyration: 19.07 Å; chains: 1; bounding box: 30×56×60 Å

pLDDT: mean 85.41, std 13.85, range [46.56, 96.56]

Organism: NCBI:txid2126555